Protein AF-A0A968J856-F1 (afdb_monomer_lite)

Structure (mmCIF, N/CA/C/O backbone):
data_AF-A0A968J856-F1
#
_entry.id   AF-A0A968J856-F1
#
loop_
_atom_site.group_PDB
_atom_site.id
_atom_site.type_symbol
_atom_site.label_atom_id
_atom_site.label_alt_id
_atom_site.label_comp_id
_atom_site.label_asym_id
_atom_site.label_entity_id
_atom_site.label_seq_id
_atom_site.pdbx_PDB_ins_code
_atom_site.Cartn_x
_atom_site.Cartn_y
_atom_site.Cartn_z
_atom_site.occupancy
_atom_site.B_iso_or_equiv
_atom_site.auth_seq_id
_atom_site.auth_comp_id
_atom_site.auth_asym_id
_atom_site.auth_atom_id
_atom_site.pdbx_PDB_model_num
ATOM 1 N N . MET A 1 1 ? -31.296 -37.485 96.957 1.00 60.31 1 MET A N 1
ATOM 2 C CA . MET A 1 1 ? -30.447 -36.486 96.266 1.00 60.31 1 MET A CA 1
ATOM 3 C C . MET A 1 1 ? -30.572 -35.154 97.005 1.00 60.31 1 MET A C 1
ATOM 5 O O . MET A 1 1 ? -31.687 -34.780 97.347 1.00 60.31 1 MET A O 1
ATOM 9 N N . SER A 1 2 ? -29.464 -34.488 97.349 1.00 71.69 2 SER A N 1
ATOM 10 C CA . SER A 1 2 ? -29.488 -33.237 98.132 1.00 71.69 2 SER A CA 1
ATOM 11 C C . SER A 1 2 ? -30.096 -32.089 97.318 1.00 71.69 2 SER A C 1
ATOM 13 O O . SER A 1 2 ? -29.694 -31.886 96.175 1.00 71.69 2 SER A O 1
ATOM 15 N N . LYS A 1 3 ? -31.008 -31.298 97.909 1.00 74.62 3 LYS A N 1
ATOM 16 C CA . LYS A 1 3 ? -31.634 -30.124 97.259 1.00 74.62 3 LYS A CA 1
ATOM 17 C C . LYS A 1 3 ? -30.615 -29.106 96.725 1.00 74.62 3 LYS A C 1
ATOM 19 O O . LYS A 1 3 ? -30.904 -28.386 95.777 1.00 74.62 3 LYS A O 1
ATOM 24 N N . LYS A 1 4 ? -29.419 -29.050 97.322 1.00 77.56 4 LYS A N 1
ATOM 25 C CA . LYS A 1 4 ? -28.328 -28.184 96.853 1.00 77.56 4 LYS A CA 1
ATOM 26 C C . LYS A 1 4 ? -27.740 -28.694 95.537 1.00 77.56 4 LYS A C 1
ATOM 28 O O . LYS A 1 4 ? -27.488 -27.903 94.640 1.00 77.56 4 LYS A O 1
ATOM 33 N N . LEU A 1 5 ? -27.581 -30.012 95.403 1.00 78.19 5 LEU A N 1
ATOM 34 C CA . LEU A 1 5 ? -27.025 -30.643 94.205 1.00 78.19 5 LEU A CA 1
ATOM 35 C C . LEU A 1 5 ? -27.951 -30.464 92.996 1.00 78.19 5 LEU A C 1
ATOM 37 O O . LEU A 1 5 ? -27.479 -30.128 91.917 1.00 78.19 5 LEU A O 1
ATOM 41 N N . THR A 1 6 ? -29.265 -30.623 93.181 1.00 79.44 6 THR A N 1
ATOM 42 C CA . THR A 1 6 ? -30.237 -30.368 92.109 1.00 79.44 6 THR A CA 1
ATOM 43 C C . THR A 1 6 ? -30.218 -28.909 91.664 1.00 79.44 6 THR A C 1
ATOM 45 O O . THR A 1 6 ? -30.214 -28.663 90.468 1.00 79.44 6 THR A O 1
ATOM 48 N N . TRP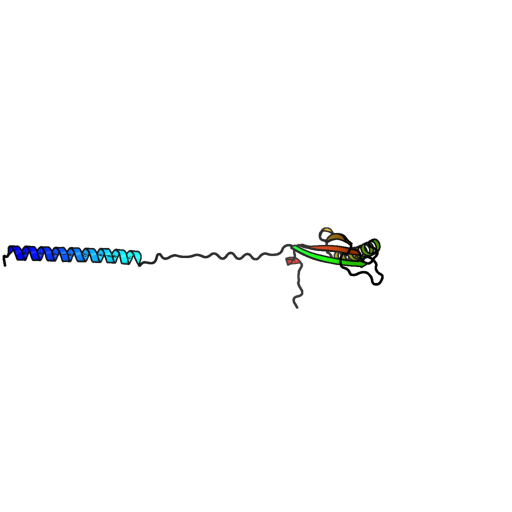 A 1 7 ? -30.110 -27.947 92.585 1.00 78.75 7 TRP A N 1
ATOM 49 C CA . TRP A 1 7 ? -30.042 -26.520 92.243 1.00 78.75 7 TRP A CA 1
ATOM 50 C C . TRP A 1 7 ? -28.794 -26.153 91.421 1.00 78.75 7 TRP A C 1
ATOM 52 O O . TRP A 1 7 ? -28.904 -25.435 90.427 1.00 78.75 7 TRP A O 1
ATOM 62 N N . PHE A 1 8 ? -27.623 -26.705 91.766 1.00 85.25 8 PHE A N 1
ATOM 63 C CA . PHE A 1 8 ? -26.399 -26.520 90.975 1.00 85.25 8 PHE A CA 1
ATOM 64 C C . PHE A 1 8 ? -26.512 -27.111 89.567 1.00 85.25 8 PHE A C 1
ATOM 66 O O . PHE A 1 8 ? -26.092 -26.471 88.605 1.00 85.25 8 PHE A O 1
ATOM 73 N N . ILE A 1 9 ? -27.115 -28.297 89.433 1.00 86.75 9 ILE A N 1
ATOM 74 C CA . ILE A 1 9 ? -27.333 -28.933 88.127 1.00 86.75 9 ILE A CA 1
ATOM 75 C C . ILE A 1 9 ? -28.263 -28.073 87.261 1.00 86.75 9 ILE A C 1
ATOM 77 O O . ILE A 1 9 ? -27.968 -27.861 86.087 1.00 86.75 9 ILE A O 1
ATOM 81 N N . THR A 1 10 ? -29.340 -27.516 87.827 1.00 86.00 10 THR A N 1
ATOM 82 C CA . THR A 1 10 ? -30.272 -26.661 87.075 1.00 86.00 10 THR A CA 1
ATOM 83 C C . THR A 1 10 ? -29.613 -25.368 86.594 1.00 86.00 10 THR A C 1
ATOM 85 O O . THR A 1 10 ? -29.825 -24.962 85.454 1.00 86.00 10 THR A O 1
ATOM 88 N N . ILE A 1 11 ? -28.780 -24.733 87.425 1.00 87.81 11 ILE A N 1
ATOM 89 C CA . ILE A 1 11 ? -28.047 -23.515 87.042 1.00 87.81 11 ILE A CA 1
ATOM 90 C C . ILE A 1 11 ? -27.022 -23.817 85.953 1.00 87.81 11 ILE A C 1
ATOM 92 O O . ILE A 1 11 ? -26.921 -23.076 84.977 1.00 87.81 11 ILE A O 1
ATOM 96 N N . PHE A 1 12 ? -26.290 -24.921 86.090 1.00 89.75 12 PHE A N 1
ATOM 97 C CA . PHE A 1 12 ? -25.305 -25.333 85.09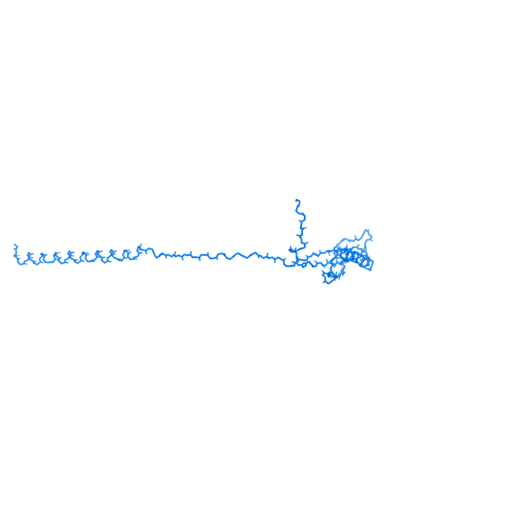8 1.00 89.75 12 PHE A CA 1
ATOM 98 C C . PHE A 1 12 ? -25.961 -25.669 83.748 1.00 89.75 12 PHE A C 1
ATOM 100 O O . PHE A 1 12 ? -25.464 -25.268 82.694 1.00 89.75 12 PHE A O 1
ATOM 107 N N . ALA A 1 13 ? -27.121 -26.331 83.769 1.00 88.75 13 ALA A N 1
ATOM 108 C CA . ALA A 1 13 ? -27.916 -26.604 82.573 1.00 88.75 13 ALA A CA 1
ATOM 109 C C . ALA A 1 13 ? -28.439 -25.309 81.922 1.00 88.75 13 ALA A C 1
ATOM 111 O O . ALA A 1 13 ? -28.316 -25.127 80.714 1.00 88.75 13 ALA A O 1
ATOM 112 N N . ALA A 1 14 ? -28.960 -24.366 82.711 1.00 89.12 14 ALA A N 1
ATOM 113 C CA . ALA A 1 14 ? -29.424 -23.079 82.191 1.00 89.12 14 ALA A CA 1
ATOM 114 C C . ALA A 1 14 ? -28.280 -22.260 81.564 1.00 89.12 14 ALA A C 1
ATOM 116 O O . ALA A 1 14 ? -28.446 -21.664 80.499 1.00 89.12 14 ALA A O 1
ATOM 117 N N . PHE A 1 15 ? -27.101 -22.271 82.190 1.00 91.25 15 PHE A N 1
ATOM 118 C CA . PHE A 1 15 ? -25.922 -21.569 81.690 1.00 91.25 15 PHE A CA 1
ATOM 119 C C . PHE A 1 15 ? -25.402 -22.165 80.374 1.00 91.25 15 PHE A C 1
ATOM 121 O O . PHE A 1 15 ? -25.112 -21.429 79.432 1.00 91.25 15 PHE A O 1
ATOM 128 N N . THR A 1 16 ? -25.337 -23.494 80.274 1.00 90.50 16 THR A N 1
ATOM 129 C CA . THR A 1 16 ? -24.888 -24.186 79.053 1.00 90.50 16 THR A CA 1
ATOM 130 C C . THR A 1 16 ? -25.850 -23.989 77.881 1.00 90.50 16 THR A C 1
ATOM 132 O O . THR A 1 16 ? -25.395 -23.733 76.768 1.00 90.50 16 THR A O 1
ATOM 135 N N . ILE A 1 17 ? -27.165 -24.010 78.122 1.00 91.50 17 ILE A N 1
ATOM 136 C CA . ILE A 1 17 ? -28.180 -23.715 77.094 1.00 91.50 17 ILE A CA 1
ATOM 137 C C . ILE A 1 17 ? -28.064 -22.264 76.602 1.00 91.50 17 ILE A C 1
ATOM 139 O O . ILE A 1 17 ? -28.096 -22.016 75.396 1.00 91.50 17 ILE A O 1
ATOM 143 N N . SER A 1 18 ? -27.883 -21.309 77.518 1.00 92.50 18 SER A N 1
ATOM 144 C CA . SER A 1 18 ? -27.704 -19.892 77.173 1.00 92.50 18 SER A CA 1
ATOM 145 C C . SER A 1 18 ? -26.450 -19.662 76.322 1.00 92.50 18 SER A C 1
ATOM 147 O O . SER A 1 18 ? -26.507 -19.021 75.272 1.00 92.50 18 SER A O 1
ATOM 149 N N . LEU A 1 19 ? -25.321 -20.259 76.717 1.00 92.56 19 LEU A N 1
ATOM 150 C CA . LEU A 1 19 ? -24.065 -20.157 75.976 1.00 92.56 19 LEU A CA 1
ATOM 151 C C . LEU A 1 19 ? -24.176 -20.763 74.568 1.00 92.56 19 LEU A C 1
ATOM 153 O O . LEU A 1 19 ? -23.660 -20.200 73.602 1.00 92.56 19 LEU A O 1
ATOM 157 N N . PHE A 1 20 ? -24.886 -21.884 74.438 1.00 93.44 20 PHE A N 1
ATOM 158 C CA . PHE A 1 20 ? -25.113 -22.543 73.155 1.00 93.44 20 PHE A CA 1
ATOM 159 C C . PHE A 1 20 ? -25.949 -21.682 72.193 1.00 93.44 20 PHE A C 1
ATOM 161 O O . PHE A 1 20 ? -25.606 -21.564 71.017 1.00 93.44 20 PHE A O 1
ATOM 168 N N . LEU A 1 21 ? -26.991 -21.008 72.692 1.00 92.25 21 LEU A N 1
ATOM 169 C CA . LEU A 1 21 ? -27.798 -20.072 71.898 1.00 92.25 21 LEU A CA 1
ATOM 170 C C . LEU A 1 21 ? -26.977 -18.884 71.377 1.00 92.25 21 LEU A C 1
ATOM 172 O O . LEU A 1 21 ? -27.126 -18.492 70.218 1.00 92.25 21 LEU A O 1
ATOM 176 N N . ILE A 1 22 ? -26.077 -18.342 72.202 1.00 92.38 22 ILE A N 1
ATOM 177 C CA . ILE A 1 22 ? -25.186 -17.241 71.804 1.00 92.38 22 ILE A CA 1
ATOM 178 C C . ILE A 1 22 ? -24.235 -17.688 70.688 1.00 92.38 22 ILE A C 1
ATOM 180 O O . ILE A 1 22 ? -24.044 -16.965 69.709 1.00 92.38 22 ILE A O 1
ATOM 184 N N . LEU A 1 23 ? -23.669 -18.893 70.796 1.00 91.06 23 LEU A N 1
ATOM 185 C CA . LEU A 1 23 ? -22.782 -19.449 69.772 1.00 91.06 23 LEU A CA 1
ATOM 186 C C . LEU A 1 23 ? -23.499 -19.655 68.431 1.00 91.06 23 LEU A C 1
ATOM 188 O O . LEU A 1 23 ? -22.942 -19.303 67.391 1.00 91.06 23 LEU A O 1
ATOM 192 N N . ILE A 1 24 ? -24.741 -20.151 68.443 1.00 90.69 24 ILE A N 1
ATOM 193 C CA . ILE A 1 24 ? -25.555 -20.299 67.225 1.00 90.69 24 ILE A CA 1
ATOM 194 C C . ILE A 1 24 ? -25.801 -18.941 66.560 1.00 90.69 24 ILE A C 1
ATOM 196 O O . ILE A 1 24 ? -25.657 -18.822 65.343 1.00 90.69 24 ILE A O 1
ATOM 200 N N . LEU A 1 25 ? -26.133 -17.909 67.340 1.00 88.44 25 LEU A N 1
ATOM 201 C CA . LEU A 1 25 ? -26.368 -16.561 66.816 1.00 88.44 25 LEU A CA 1
ATOM 202 C C . LEU A 1 25 ? -25.110 -15.961 66.178 1.00 88.44 25 LEU A C 1
ATOM 204 O O . LEU A 1 25 ? -25.186 -15.399 65.086 1.00 88.44 25 LEU A O 1
ATOM 208 N N . LEU A 1 26 ? -23.947 -16.117 66.816 1.00 87.19 26 LEU A N 1
ATOM 209 C CA . LEU A 1 26 ? -22.669 -15.644 66.272 1.00 87.19 26 LEU A CA 1
ATOM 210 C C . LEU A 1 26 ? -22.287 -16.375 64.978 1.00 87.19 26 LEU A C 1
ATOM 212 O O . LEU A 1 26 ? -21.776 -15.755 64.042 1.00 87.19 26 LEU A O 1
ATOM 216 N N . PHE A 1 27 ? -22.556 -17.681 64.907 1.00 86.00 27 PHE A N 1
ATOM 217 C CA . PHE A 1 27 ? -22.297 -18.473 63.709 1.00 86.00 27 PHE A CA 1
ATOM 218 C C . PHE A 1 27 ? -23.241 -18.076 62.566 1.00 86.00 27 PHE A C 1
ATOM 220 O O . PHE A 1 27 ? -22.785 -17.813 61.455 1.00 86.00 27 PHE A O 1
ATOM 227 N N . GLY A 1 28 ? -24.538 -17.932 62.853 1.00 80.44 28 GLY A N 1
ATOM 228 C CA . GLY A 1 28 ? -25.537 -17.464 61.891 1.00 80.44 28 GLY A CA 1
ATOM 229 C C . GLY A 1 28 ? -25.241 -16.060 61.361 1.00 80.44 28 GLY A C 1
ATOM 230 O O . GLY A 1 28 ? -25.376 -15.818 60.165 1.00 80.44 28 GLY A O 1
ATOM 231 N N . TYR A 1 29 ? -24.752 -15.155 62.214 1.00 79.38 29 TYR A N 1
ATOM 232 C CA . TYR A 1 29 ? -24.345 -13.809 61.808 1.00 79.38 29 TYR A CA 1
ATOM 233 C C . TYR A 1 29 ? -23.140 -13.814 60.856 1.00 79.38 29 TYR A C 1
ATOM 235 O O . TYR A 1 29 ? -23.148 -13.105 59.850 1.00 79.38 29 TYR A O 1
ATOM 243 N N . ASN A 1 30 ? -22.119 -14.637 61.125 1.00 77.94 30 ASN A N 1
ATOM 244 C CA . ASN A 1 30 ? -20.966 -14.774 60.228 1.00 77.94 30 ASN A CA 1
ATOM 245 C C . ASN A 1 30 ? -21.351 -15.388 58.878 1.00 77.94 30 ASN A C 1
ATOM 247 O O . ASN A 1 30 ? -20.887 -14.920 57.839 1.00 77.94 30 ASN A O 1
ATOM 251 N N . VAL A 1 31 ? -22.226 -16.397 58.888 1.00 77.19 31 VAL A N 1
ATOM 252 C CA . VAL A 1 31 ? -22.754 -16.995 57.657 1.00 77.19 31 VAL A CA 1
ATOM 253 C C . VAL A 1 31 ? -23.548 -15.954 56.868 1.00 77.19 31 VAL A C 1
ATOM 255 O O . VAL A 1 31 ? -23.245 -15.759 55.700 1.00 77.19 31 VAL A O 1
ATOM 258 N N . TYR A 1 32 ? -24.463 -15.214 57.505 1.00 72.94 32 TYR A N 1
ATOM 259 C CA . TYR A 1 32 ? -25.263 -14.166 56.858 1.00 72.94 32 TYR A CA 1
ATOM 260 C C . TYR A 1 32 ? -24.411 -13.028 56.271 1.00 72.94 32 TYR A C 1
ATOM 262 O O . TYR A 1 32 ? -24.681 -12.524 55.178 1.00 72.94 32 TYR A O 1
ATOM 270 N N . ARG A 1 33 ? -23.354 -12.615 56.981 1.00 70.38 33 ARG A N 1
ATOM 271 C CA . ARG A 1 33 ? -22.434 -11.574 56.511 1.00 70.38 33 ARG A CA 1
ATOM 272 C C . ARG A 1 33 ? -21.635 -12.025 55.286 1.00 70.38 33 ARG A C 1
ATOM 274 O O . ARG A 1 33 ? -21.434 -11.222 54.382 1.00 70.38 33 ARG A O 1
ATOM 281 N N . ASN A 1 34 ? -21.206 -13.285 55.250 1.00 66.50 34 ASN A N 1
ATOM 282 C CA . ASN A 1 34 ? -20.421 -13.831 54.141 1.00 66.50 34 ASN A CA 1
ATOM 283 C C . ASN A 1 34 ? -21.282 -14.368 52.987 1.00 66.50 34 ASN A C 1
ATOM 285 O O . ASN A 1 34 ? -20.765 -14.558 51.891 1.00 66.50 34 ASN A O 1
ATOM 289 N N . SER A 1 35 ? -22.577 -14.609 53.209 1.00 64.06 35 SER A N 1
ATOM 290 C CA . SER A 1 35 ? -23.511 -15.092 52.187 1.00 64.06 35 SER A CA 1
ATOM 291 C C . SER A 1 35 ? -24.191 -13.979 51.396 1.00 64.06 35 SER A C 1
ATOM 293 O O . SER A 1 35 ? -24.936 -14.282 50.470 1.00 64.06 35 SER A O 1
ATOM 295 N N . ASN A 1 36 ? -23.979 -12.708 51.749 1.00 58.19 36 ASN A N 1
ATOM 296 C CA . ASN A 1 36 ? -24.403 -11.598 50.906 1.00 58.19 36 ASN A CA 1
ATOM 297 C C . ASN A 1 36 ? -23.325 -11.372 49.839 1.00 58.19 36 ASN A C 1
ATOM 299 O O . ASN A 1 36 ? -22.255 -10.854 50.174 1.00 58.19 36 ASN A O 1
ATOM 303 N N . PRO A 1 37 ? -23.552 -11.774 48.575 1.00 57.59 37 PRO A N 1
ATOM 304 C CA . PRO A 1 37 ? -22.589 -11.512 47.521 1.00 57.59 37 PRO A CA 1
ATOM 305 C C . PRO A 1 37 ? -22.405 -9.998 47.409 1.00 57.59 37 PRO A C 1
ATOM 307 O O . PRO A 1 37 ? -23.376 -9.251 47.275 1.00 57.59 37 PRO A O 1
ATOM 310 N N . LEU A 1 38 ? -21.155 -9.538 47.497 1.00 61.94 38 LEU A N 1
ATOM 311 C CA . LEU A 1 38 ? -20.802 -8.167 47.143 1.00 61.94 38 LEU A CA 1
ATOM 312 C C . LEU A 1 38 ? -21.310 -7.939 45.719 1.00 61.94 38 LEU A C 1
ATOM 314 O O . LEU A 1 38 ? -20.863 -8.609 44.791 1.00 61.94 38 LEU A O 1
ATOM 318 N N . SER A 1 39 ? -22.294 -7.051 45.569 1.00 58.97 39 SER A N 1
ATOM 319 C CA . SER A 1 39 ? -22.887 -6.734 44.274 1.00 58.97 39 SER A CA 1
ATOM 320 C C . SER A 1 39 ? -21.825 -6.035 43.428 1.00 58.97 39 SER A C 1
ATOM 322 O O . SER A 1 39 ? -21.586 -4.835 43.564 1.00 58.97 39 SER A O 1
ATOM 324 N N . GLN A 1 40 ? -21.097 -6.818 42.639 1.00 61.75 40 GLN A N 1
ATOM 325 C CA . GLN A 1 40 ? -20.027 -6.329 41.789 1.00 61.75 40 GLN A CA 1
ATOM 326 C C . GLN A 1 40 ? -20.649 -5.883 40.469 1.00 61.75 40 GLN A C 1
ATOM 328 O O . GLN A 1 40 ? -21.126 -6.695 39.681 1.00 61.75 40 GLN A O 1
ATOM 333 N N . VAL A 1 41 ? -20.676 -4.572 40.250 1.00 64.56 41 VAL A N 1
ATOM 334 C CA . VAL A 1 41 ? -21.101 -3.989 38.978 1.00 64.56 41 VAL A CA 1
ATOM 335 C C . VAL A 1 41 ? -19.869 -3.887 38.086 1.00 64.56 41 VAL A C 1
ATOM 337 O O . VAL A 1 41 ? -19.004 -3.042 38.310 1.00 64.56 41 VAL A O 1
ATOM 340 N N . THR A 1 42 ? -19.779 -4.762 37.088 1.00 65.44 42 THR A N 1
ATOM 341 C CA . THR A 1 42 ? -18.742 -4.693 36.052 1.00 65.44 42 THR A CA 1
ATOM 342 C C . THR A 1 42 ? -19.254 -3.821 34.911 1.00 65.44 42 THR A C 1
ATOM 344 O O . THR A 1 42 ? -20.261 -4.145 34.285 1.00 65.44 42 THR A O 1
ATOM 347 N N . VAL A 1 43 ? -18.575 -2.703 34.651 1.00 62.56 43 VAL A N 1
ATOM 348 C CA . VAL A 1 43 ? -18.862 -1.820 33.513 1.00 62.56 43 VAL A CA 1
ATOM 349 C C . VAL A 1 43 ? -17.771 -2.026 32.472 1.00 62.56 43 VAL A C 1
ATOM 351 O O . VAL A 1 43 ? -16.628 -1.624 32.681 1.00 62.56 43 VAL A O 1
ATOM 354 N N . GLU A 1 44 ? -18.121 -2.652 31.353 1.00 61.72 44 GLU A N 1
ATOM 355 C CA . GLU A 1 44 ? -17.226 -2.814 30.208 1.00 61.72 44 GLU A CA 1
ATOM 356 C C . GLU A 1 44 ? -17.511 -1.723 29.175 1.00 61.72 44 GLU A C 1
ATOM 358 O O . GLU A 1 44 ? -18.592 -1.647 28.590 1.00 61.72 44 GLU A O 1
ATOM 363 N N . GLY A 1 45 ? -16.531 -0.846 28.968 1.00 47.47 45 GLY A N 1
ATOM 364 C CA . GLY A 1 45 ? -16.555 0.137 27.894 1.00 47.47 45 GLY A CA 1
ATOM 365 C C . GLY A 1 45 ? -15.905 -0.444 26.645 1.00 47.47 45 GLY A C 1
ATOM 366 O O . GLY A 1 45 ? -14.688 -0.604 26.604 1.00 47.47 45 GLY A O 1
ATOM 367 N N . VAL A 1 46 ? -16.696 -0.728 25.613 1.00 66.88 46 VAL A N 1
ATOM 368 C CA . VAL A 1 46 ? -16.162 -1.091 24.295 1.00 66.88 46 VAL A CA 1
ATOM 369 C C . VAL A 1 46 ? -15.962 0.188 23.488 1.00 66.88 46 VAL A C 1
ATOM 371 O O . VAL A 1 46 ? -16.922 0.808 23.031 1.00 6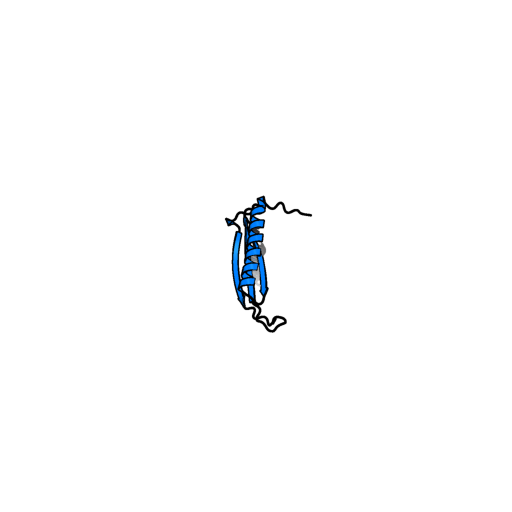6.88 46 VAL A O 1
ATOM 374 N N . ALA A 1 47 ? -14.707 0.599 23.313 1.00 43.69 47 ALA A N 1
ATOM 375 C CA . ALA A 1 47 ? -14.362 1.687 22.408 1.00 43.69 47 ALA A CA 1
ATOM 376 C C . ALA A 1 47 ? -14.282 1.147 20.972 1.00 43.69 47 ALA A C 1
ATOM 378 O O . ALA A 1 47 ? -13.432 0.320 20.655 1.00 43.69 47 ALA A O 1
ATOM 379 N N . SER A 1 48 ? -15.166 1.625 20.098 1.00 54.78 48 SER A N 1
ATOM 380 C CA . SER A 1 48 ? -15.121 1.345 18.662 1.00 54.78 48 SER A CA 1
ATOM 381 C C . SER A 1 48 ? -14.797 2.632 17.913 1.00 54.78 48 SER A C 1
ATOM 383 O O . SER A 1 48 ? -15.596 3.568 17.919 1.00 54.78 48 SER A O 1
ATOM 385 N N . GLN A 1 49 ? -13.653 2.669 17.229 1.00 54.47 49 GLN A N 1
ATOM 386 C CA . GLN A 1 49 ? -13.276 3.774 16.352 1.00 54.47 49 GLN A CA 1
ATOM 387 C C . GLN A 1 49 ? -13.454 3.356 14.893 1.00 54.47 49 GLN A C 1
ATOM 389 O O . GLN A 1 49 ? -12.858 2.386 14.432 1.00 54.47 49 GLN A O 1
ATOM 394 N N . LYS A 1 50 ? -14.268 4.108 14.147 1.00 58.78 50 LYS A N 1
ATOM 395 C CA . LYS A 1 50 ? -14.273 4.024 12.684 1.00 58.78 50 LYS A CA 1
ATOM 396 C C . LYS A 1 50 ? -13.092 4.840 12.169 1.00 58.78 50 LYS A C 1
ATOM 398 O O . LYS A 1 50 ? -13.087 6.058 12.326 1.00 58.78 50 LYS A O 1
ATOM 403 N N . ILE A 1 51 ? -12.108 4.168 11.581 1.00 63.00 51 ILE A N 1
ATOM 404 C CA . ILE A 1 51 ? -10.974 4.821 10.925 1.00 63.00 51 ILE A CA 1
ATOM 405 C C . ILE A 1 51 ? -11.411 5.170 9.502 1.00 63.00 51 ILE A C 1
ATOM 407 O O . ILE A 1 51 ? -11.875 4.306 8.757 1.00 63.00 51 ILE A O 1
ATOM 411 N N . LYS A 1 52 ? -11.317 6.452 9.150 1.00 61.72 52 LYS A N 1
ATOM 412 C CA . LYS A 1 52 ? -11.436 6.913 7.767 1.00 61.72 52 LYS A CA 1
ATOM 413 C C . LYS A 1 52 ? -10.030 6.919 7.176 1.00 61.72 52 LYS A C 1
ATOM 415 O O . LYS A 1 52 ? -9.108 7.393 7.828 1.00 61.72 52 LYS A O 1
ATOM 420 N N . TYR A 1 53 ? -9.864 6.337 5.992 1.00 68.25 53 TYR A N 1
ATOM 421 C CA . TYR A 1 53 ? -8.602 6.418 5.264 1.00 68.25 53 TYR A CA 1
ATOM 422 C C . TYR A 1 53 ? -8.559 7.759 4.536 1.00 68.25 53 TYR A C 1
ATOM 424 O O . TYR A 1 53 ? -9.385 8.004 3.654 1.00 68.25 53 TYR A O 1
ATOM 432 N N . ASP A 1 54 ? -7.625 8.614 4.939 1.00 72.69 54 ASP A N 1
ATOM 433 C CA . ASP A 1 54 ? -7.441 9.950 4.364 1.00 72.69 54 ASP A CA 1
ATOM 434 C C . ASP A 1 54 ? -6.616 9.902 3.063 1.00 72.69 54 ASP A C 1
ATOM 436 O O . ASP A 1 54 ? -6.745 10.776 2.205 1.00 72.69 54 ASP A O 1
ATOM 440 N N . GLU A 1 55 ? -5.828 8.834 2.882 1.00 77.50 55 GLU A N 1
ATOM 441 C CA . GLU A 1 55 ? -4.940 8.624 1.737 1.00 77.50 55 GLU A CA 1
ATOM 442 C C . GLU A 1 55 ? -4.932 7.159 1.265 1.00 77.50 55 GLU A C 1
ATOM 444 O O . GLU A 1 55 ? -5.113 6.228 2.055 1.00 77.50 55 GLU A O 1
ATOM 449 N N . ALA A 1 56 ? -4.687 6.946 -0.029 1.00 80.81 56 ALA A N 1
ATOM 450 C CA . ALA A 1 56 ? -4.393 5.639 -0.618 1.00 80.81 56 ALA A CA 1
ATOM 451 C C . ALA A 1 56 ? -3.379 5.799 -1.741 1.00 80.81 56 ALA A C 1
ATOM 453 O O . ALA A 1 56 ? -3.471 6.730 -2.535 1.00 80.81 56 ALA A O 1
ATOM 454 N N . SER A 1 57 ? -2.458 4.848 -1.846 1.00 80.44 57 SER A N 1
ATOM 455 C CA . SER A 1 57 ? -1.490 4.793 -2.938 1.00 80.44 57 SER A CA 1
ATOM 456 C C . SER A 1 57 ? -1.769 3.591 -3.835 1.00 80.44 57 SER A C 1
ATOM 458 O O . SER A 1 57 ? -1.976 2.479 -3.346 1.00 80.44 57 SER A O 1
ATOM 460 N N . ILE A 1 58 ? -1.735 3.799 -5.151 1.00 81.25 58 ILE A N 1
ATOM 461 C CA . ILE A 1 58 ? -1.715 2.727 -6.152 1.00 81.25 58 ILE A CA 1
ATOM 462 C C . ILE A 1 58 ? -0.332 2.711 -6.794 1.00 81.25 58 ILE A C 1
ATOM 464 O O . ILE A 1 58 ? 0.120 3.733 -7.305 1.00 81.25 58 ILE A O 1
ATOM 468 N N . ILE A 1 59 ? 0.327 1.552 -6.788 1.00 83.94 59 ILE A N 1
ATOM 469 C CA . ILE A 1 59 ? 1.650 1.377 -7.391 1.00 83.94 59 ILE A CA 1
ATOM 470 C C . ILE A 1 59 ? 1.517 0.514 -8.644 1.00 83.94 59 ILE A C 1
ATOM 472 O O . ILE A 1 59 ? 1.116 -0.647 -8.577 1.00 83.94 59 ILE A O 1
ATOM 476 N N . TYR A 1 60 ? 1.872 1.086 -9.790 1.00 80.88 60 TYR A N 1
ATOM 477 C CA . TYR A 1 60 ? 1.964 0.394 -11.070 1.00 80.88 60 TYR A CA 1
ATOM 478 C C . TYR A 1 60 ? 3.410 -0.009 -11.326 1.00 80.88 60 TYR A C 1
ATOM 480 O O . TYR A 1 60 ? 4.313 0.817 -11.201 1.00 80.88 60 TYR A O 1
ATOM 488 N N . TYR A 1 61 ? 3.624 -1.254 -11.742 1.00 82.31 61 TYR A N 1
ATOM 489 C CA . TYR A 1 61 ? 4.939 -1.765 -12.117 1.00 82.31 61 TYR A CA 1
ATOM 490 C C . TYR A 1 61 ? 5.002 -1.999 -13.625 1.00 82.31 61 TYR A C 1
ATOM 492 O O . TYR A 1 61 ? 4.090 -2.570 -14.221 1.00 82.31 61 TYR A O 1
ATOM 500 N N . VAL A 1 62 ? 6.094 -1.554 -14.238 1.00 77.88 62 VAL A N 1
ATOM 501 C CA . VAL A 1 62 ? 6.411 -1.762 -15.649 1.00 77.88 62 VAL A CA 1
ATOM 502 C C . VAL A 1 62 ? 7.713 -2.537 -15.707 1.00 77.88 62 VAL A C 1
ATOM 504 O O . VAL A 1 62 ? 8.739 -2.041 -15.253 1.00 77.88 62 VAL A O 1
ATOM 507 N N . GLN A 1 63 ? 7.679 -3.732 -16.287 1.00 80.50 63 GLN A N 1
ATOM 508 C CA . GLN A 1 63 ? 8.855 -4.576 -16.462 1.00 80.50 63 GLN A CA 1
ATOM 509 C C . GLN A 1 63 ? 9.059 -4.895 -17.938 1.00 80.50 63 GLN A C 1
ATOM 511 O O . GLN A 1 63 ? 8.102 -5.152 -18.675 1.00 80.50 63 GLN A O 1
ATOM 516 N N . LYS A 1 64 ? 10.321 -4.872 -18.357 1.00 77.44 64 LYS A N 1
ATOM 517 C CA . LYS A 1 64 ? 10.759 -5.296 -19.680 1.00 77.44 64 LYS A CA 1
ATOM 518 C C . LYS A 1 64 ? 12.026 -6.122 -19.575 1.00 77.44 64 LYS A C 1
ATOM 520 O O . LYS A 1 64 ? 12.886 -5.842 -18.744 1.00 77.44 64 LYS A O 1
ATOM 525 N N . GLU A 1 65 ? 12.111 -7.128 -20.429 1.00 79.19 65 GLU A N 1
ATOM 526 C CA . GLU A 1 65 ? 13.195 -8.097 -20.447 1.00 79.19 65 GLU A CA 1
ATOM 527 C C . GLU A 1 65 ? 13.785 -8.165 -21.846 1.00 79.19 65 GLU A C 1
ATOM 529 O O . GLU A 1 65 ? 13.061 -8.119 -22.844 1.00 79.19 65 GLU A O 1
ATOM 534 N N . GLY A 1 66 ? 15.106 -8.258 -21.920 1.00 76.31 66 GLY A N 1
ATOM 535 C CA . GLY A 1 66 ? 15.805 -8.416 -23.183 1.00 76.31 66 GLY A CA 1
ATOM 536 C C . GLY A 1 66 ? 17.314 -8.341 -23.025 1.00 76.31 66 GLY A C 1
ATOM 537 O O . GLY A 1 66 ? 17.839 -8.104 -21.943 1.00 76.31 66 GLY A O 1
ATOM 538 N N . VAL A 1 67 ? 18.020 -8.530 -24.132 1.00 78.19 67 VAL A N 1
ATOM 539 C CA . VAL A 1 67 ? 19.486 -8.675 -24.139 1.00 78.19 67 VAL A CA 1
ATOM 540 C C . VAL A 1 67 ? 20.229 -7.334 -24.106 1.00 78.19 67 VAL A C 1
ATOM 542 O O . VAL A 1 67 ? 21.409 -7.273 -23.781 1.00 78.19 67 VAL A O 1
ATOM 545 N N . ASN A 1 68 ? 19.535 -6.231 -24.412 1.00 81.25 68 ASN A N 1
ATOM 546 C CA . ASN A 1 68 ? 20.097 -4.883 -24.419 1.00 81.25 68 ASN A CA 1
ATOM 547 C C . ASN A 1 68 ? 19.465 -4.010 -23.328 1.00 81.25 68 ASN A C 1
ATOM 549 O O . ASN A 1 68 ? 18.367 -3.476 -23.497 1.00 81.25 68 ASN A O 1
ATOM 553 N N . THR A 1 69 ? 20.198 -3.798 -22.236 1.00 77.88 69 THR A N 1
ATOM 554 C CA . THR A 1 69 ? 19.765 -2.986 -21.086 1.00 77.88 69 THR A CA 1
ATOM 555 C C . THR A 1 69 ? 19.357 -1.564 -21.467 1.00 77.88 69 THR A C 1
ATOM 557 O O . THR A 1 69 ? 18.415 -1.018 -20.895 1.00 77.88 69 THR A O 1
ATOM 560 N N . LYS A 1 70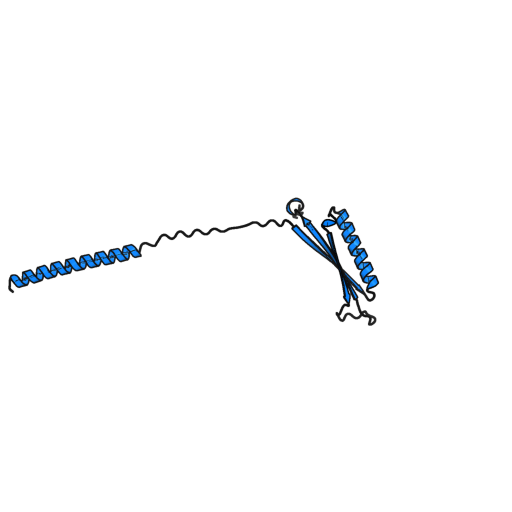 ? 20.045 -0.943 -22.435 1.00 81.94 70 LYS A N 1
ATOM 561 C CA . LYS A 1 70 ? 19.727 0.422 -22.873 1.00 81.94 70 LYS A CA 1
ATOM 562 C C . LYS A 1 70 ? 18.365 0.462 -23.560 1.00 81.94 70 LYS A C 1
ATOM 564 O O . LYS A 1 70 ? 17.540 1.298 -23.213 1.00 81.94 70 LYS A O 1
ATOM 569 N N . GLU A 1 71 ? 18.112 -0.480 -24.463 1.00 83.00 71 GLU A N 1
ATOM 570 C CA . GLU A 1 71 ? 16.826 -0.587 -25.152 1.00 83.00 71 GLU A CA 1
ATOM 571 C C . GLU A 1 71 ? 15.680 -0.876 -24.172 1.00 83.00 71 GLU A C 1
ATOM 573 O O . GLU A 1 71 ? 14.636 -0.226 -24.237 1.00 83.00 71 GLU A O 1
ATOM 578 N N . GLN A 1 72 ? 15.884 -1.788 -23.216 1.00 77.81 72 GLN A N 1
ATOM 579 C CA . GLN A 1 72 ? 14.864 -2.090 -22.207 1.00 77.81 72 GLN A CA 1
ATOM 580 C C . GLN A 1 72 ? 14.570 -0.877 -21.316 1.00 77.81 72 GLN A C 1
ATOM 582 O O . GLN A 1 72 ? 13.407 -0.568 -21.051 1.00 77.81 72 GLN A O 1
ATOM 587 N N . ASN A 1 73 ? 15.599 -0.126 -20.918 1.00 78.38 73 ASN A N 1
ATOM 588 C CA . ASN A 1 73 ? 15.427 1.123 -20.178 1.00 78.38 73 ASN A CA 1
ATOM 589 C C . ASN A 1 73 ? 14.668 2.178 -20.989 1.00 78.38 73 ASN A C 1
ATOM 591 O O . ASN A 1 73 ? 13.774 2.829 -20.448 1.00 78.38 73 ASN A O 1
ATOM 595 N N . ASP A 1 74 ? 14.976 2.333 -22.276 1.00 84.94 74 ASP A N 1
ATOM 596 C CA . ASP A 1 74 ? 14.286 3.278 -23.155 1.00 84.94 74 ASP A CA 1
ATOM 597 C C . ASP A 1 74 ? 12.802 2.907 -23.316 1.00 84.94 74 ASP A C 1
ATOM 599 O O . ASP A 1 74 ? 11.930 3.774 -23.211 1.00 84.94 74 ASP A O 1
ATOM 603 N N . GLN A 1 75 ? 12.482 1.618 -23.461 1.00 80.69 75 GLN A N 1
ATOM 604 C CA . GLN A 1 75 ? 11.095 1.148 -23.519 1.00 80.69 75 GLN A CA 1
ATOM 605 C C . GLN A 1 75 ? 10.341 1.369 -22.201 1.00 80.69 75 GLN A C 1
ATOM 607 O O . GLN A 1 75 ? 9.214 1.873 -22.218 1.00 80.69 75 GLN A O 1
ATOM 612 N N . VAL A 1 76 ? 10.956 1.046 -21.058 1.00 80.06 76 VAL A N 1
ATOM 613 C CA . VAL A 1 76 ? 10.376 1.319 -19.732 1.00 80.06 76 VAL A CA 1
ATOM 614 C C . VAL A 1 76 ? 10.139 2.817 -19.557 1.00 80.06 76 VAL A C 1
ATOM 616 O O . VAL A 1 76 ? 9.063 3.213 -19.116 1.00 80.06 76 VAL A O 1
ATOM 619 N N . ASN A 1 77 ? 11.081 3.666 -19.973 1.00 81.44 77 ASN A N 1
ATOM 620 C CA . ASN A 1 77 ? 10.942 5.121 -19.909 1.00 81.44 77 ASN A CA 1
ATOM 621 C C . ASN A 1 77 ? 9.762 5.633 -20.740 1.00 81.44 77 ASN A C 1
ATOM 623 O O . ASN A 1 77 ? 9.003 6.480 -20.267 1.00 81.44 77 ASN A O 1
ATOM 627 N N . ILE A 1 78 ? 9.586 5.113 -21.956 1.00 86.38 78 ILE A N 1
ATOM 628 C CA . ILE A 1 78 ? 8.464 5.479 -22.825 1.00 86.38 78 ILE A CA 1
ATOM 629 C C . ILE A 1 78 ? 7.133 5.089 -22.178 1.00 86.38 78 ILE A C 1
ATOM 631 O O . ILE A 1 78 ? 6.193 5.882 -22.196 1.00 86.38 78 ILE A O 1
ATOM 635 N N . ILE A 1 79 ? 7.036 3.884 -21.610 1.00 83.44 79 ILE A N 1
ATOM 636 C CA . ILE A 1 79 ? 5.801 3.407 -20.977 1.00 83.44 79 ILE A CA 1
ATOM 637 C C . ILE A 1 79 ? 5.509 4.207 -19.708 1.00 83.44 79 ILE A C 1
ATOM 639 O O . ILE A 1 79 ? 4.387 4.682 -19.550 1.00 83.44 79 ILE A O 1
ATOM 643 N N . VAL A 1 80 ? 6.512 4.417 -18.849 1.00 82.69 80 VAL A N 1
ATOM 644 C CA . VAL A 1 80 ? 6.362 5.217 -17.627 1.00 82.69 80 VAL A CA 1
ATOM 645 C C . VAL A 1 80 ? 5.864 6.615 -17.965 1.00 82.69 80 VAL A C 1
ATOM 647 O O . VAL A 1 80 ? 4.865 7.053 -17.406 1.00 82.69 80 VAL A O 1
ATOM 650 N N . LYS A 1 81 ? 6.480 7.270 -18.955 1.00 86.94 81 LYS A N 1
ATOM 651 C CA . LYS A 1 81 ? 6.049 8.591 -19.414 1.00 86.94 81 LYS A CA 1
ATOM 652 C C . LYS A 1 81 ? 4.607 8.581 -19.931 1.00 86.94 81 LYS A C 1
ATOM 654 O O . LYS A 1 81 ? 3.822 9.420 -19.518 1.00 86.94 81 LYS A O 1
ATOM 659 N N . LYS A 1 82 ? 4.229 7.612 -20.773 1.00 86.81 82 LYS A N 1
ATOM 660 C CA . LYS A 1 82 ? 2.853 7.498 -21.294 1.00 86.81 82 LYS A CA 1
ATOM 661 C C . LYS A 1 82 ? 1.816 7.333 -20.186 1.00 86.81 82 LYS A C 1
ATOM 663 O O . LYS A 1 82 ? 0.734 7.906 -20.279 1.00 86.81 82 LYS A O 1
ATOM 668 N N . VAL A 1 83 ? 2.126 6.535 -19.166 1.00 84.56 83 VAL A N 1
ATOM 669 C CA . VAL A 1 83 ? 1.221 6.320 -18.033 1.00 84.56 83 VAL A CA 1
ATOM 670 C C . VAL A 1 83 ? 1.135 7.582 -17.175 1.00 84.56 83 VAL A C 1
ATOM 672 O O . VAL A 1 83 ? 0.026 7.995 -16.854 1.00 84.56 83 VAL A O 1
ATOM 675 N N . THR A 1 84 ? 2.256 8.243 -16.874 1.00 84.44 84 THR A N 1
ATOM 676 C CA . THR A 1 84 ? 2.256 9.539 -16.177 1.00 84.44 84 THR A CA 1
ATOM 677 C C . THR A 1 84 ? 1.442 10.584 -16.941 1.00 84.44 84 THR A C 1
ATOM 679 O O . THR A 1 84 ? 0.538 11.180 -16.363 1.00 84.44 84 THR A O 1
ATOM 682 N N . ASP A 1 85 ? 1.682 10.748 -18.244 1.00 88.81 85 ASP A N 1
ATOM 683 C CA . ASP A 1 85 ? 0.950 11.695 -19.093 1.00 88.81 85 ASP A CA 1
ATOM 684 C C . ASP A 1 85 ? -0.560 11.398 -19.069 1.00 88.81 85 ASP A C 1
ATOM 686 O O . ASP A 1 85 ? -1.377 12.303 -18.907 1.00 88.81 85 ASP A O 1
ATOM 690 N N . TYR A 1 86 ? -0.948 10.119 -19.155 1.00 86.06 86 TYR A N 1
ATOM 691 C CA . TYR A 1 86 ? -2.347 9.705 -19.045 1.00 86.06 86 TYR A CA 1
ATOM 692 C C . TYR A 1 86 ? -2.960 10.059 -17.683 1.00 86.06 86 TYR A C 1
ATOM 694 O O . TYR A 1 86 ? -4.072 10.582 -17.641 1.00 86.06 86 TYR A O 1
ATOM 702 N N . LEU A 1 87 ? -2.256 9.818 -16.576 1.00 83.62 87 LEU A N 1
ATOM 703 C CA . LEU A 1 87 ? -2.732 10.149 -15.228 1.00 83.62 87 LEU A CA 1
ATOM 704 C C . LEU A 1 87 ? -2.945 11.662 -15.063 1.00 83.62 87 LEU A C 1
ATOM 706 O O . LEU A 1 87 ? -3.981 12.076 -14.543 1.00 83.62 87 LEU A O 1
ATOM 710 N N . LEU A 1 88 ? -2.041 12.482 -15.607 1.00 86.31 88 LEU A N 1
ATOM 711 C CA . LEU A 1 88 ? -2.206 13.938 -15.653 1.00 86.31 88 LEU A CA 1
ATOM 712 C C . LEU A 1 88 ? -3.461 14.337 -16.454 1.00 86.31 88 LEU A C 1
ATOM 714 O O . LEU A 1 88 ? -4.220 15.202 -16.020 1.00 86.31 88 LEU A O 1
ATOM 718 N N . THR A 1 89 ? -3.767 13.654 -17.570 1.00 90.19 89 THR A N 1
ATOM 719 C CA . THR A 1 89 ? -5.031 13.894 -18.309 1.00 90.19 89 THR A CA 1
ATOM 720 C C . THR A 1 89 ? -6.289 13.507 -17.526 1.00 90.19 89 THR A C 1
ATOM 722 O O . THR A 1 89 ? -7.385 13.962 -17.852 1.00 90.19 89 THR A O 1
ATOM 725 N N . LYS A 1 90 ? -6.152 12.670 -16.492 1.00 84.06 90 LYS A N 1
ATOM 726 C CA . LYS A 1 90 ? -7.232 12.283 -15.573 1.00 84.06 90 LYS A CA 1
ATOM 727 C C . LYS A 1 90 ? -7.318 13.178 -14.341 1.00 84.06 90 LYS A C 1
ATOM 729 O O . LYS A 1 90 ? -7.983 12.807 -13.380 1.00 84.06 90 LYS A O 1
ATOM 734 N N . ASN A 1 91 ? -6.720 14.369 -14.406 1.00 83.25 91 ASN A N 1
ATOM 735 C CA . ASN A 1 91 ? -6.773 15.385 -13.358 1.00 83.25 91 ASN A CA 1
ATOM 736 C C . ASN A 1 91 ? -6.070 14.967 -12.052 1.00 83.25 91 ASN A C 1
ATOM 738 O O . ASN A 1 91 ? -6.378 15.487 -10.983 1.00 83.25 91 ASN A O 1
ATOM 742 N N . ILE A 1 92 ? -5.128 14.024 -12.139 1.00 82.75 92 ILE A N 1
ATOM 743 C CA . ILE A 1 92 ? -4.221 13.690 -11.039 1.00 82.75 92 ILE A CA 1
ATOM 744 C C . ILE A 1 92 ? -3.083 14.708 -11.062 1.00 82.75 92 ILE A C 1
ATOM 746 O O . ILE A 1 92 ? -2.527 14.984 -12.126 1.00 82.75 92 ILE A O 1
ATOM 750 N N . GLN A 1 93 ? -2.752 15.295 -9.913 1.00 85.56 93 GLN A N 1
ATOM 751 C CA . GLN A 1 93 ? -1.702 16.308 -9.842 1.00 85.56 93 GLN A CA 1
ATOM 752 C C . GLN A 1 93 ? -0.317 15.666 -9.940 1.00 85.56 93 GLN A C 1
ATOM 754 O O . GLN A 1 93 ? -0.085 14.578 -9.422 1.00 85.56 93 GLN A O 1
ATOM 759 N N . GLU A 1 94 ? 0.636 16.370 -10.550 1.00 85.44 94 GLU A N 1
ATOM 760 C CA . GLU A 1 94 ? 2.019 15.890 -10.680 1.00 85.44 94 GLU A CA 1
ATOM 761 C C . GLU A 1 94 ? 2.666 15.600 -9.315 1.00 85.44 94 GLU A C 1
ATOM 763 O O . GLU A 1 94 ? 3.356 14.598 -9.158 1.00 85.44 94 GLU A O 1
ATOM 768 N N . ASN A 1 95 ? 2.359 16.413 -8.299 1.00 87.06 95 ASN A N 1
ATOM 769 C CA . ASN A 1 95 ? 2.852 16.240 -6.926 1.00 87.06 95 ASN A CA 1
ATOM 770 C C . ASN A 1 95 ? 2.358 14.952 -6.246 1.00 87.06 95 ASN A C 1
ATOM 772 O O . ASN A 1 95 ? 2.932 14.532 -5.240 1.00 87.06 95 ASN A O 1
ATOM 776 N N . ASP A 1 96 ? 1.296 14.349 -6.775 1.00 84.75 96 ASP A N 1
ATOM 777 C CA . ASP A 1 96 ? 0.708 13.110 -6.274 1.00 84.75 96 ASP A CA 1
ATOM 778 C C . ASP A 1 96 ? 1.215 11.875 -7.042 1.00 84.75 96 ASP A C 1
ATOM 780 O O . ASP A 1 96 ? 0.826 10.749 -6.734 1.00 84.75 96 ASP A O 1
ATOM 784 N N . ILE A 1 97 ? 2.104 12.063 -8.027 1.00 85.25 97 ILE A N 1
ATOM 785 C CA . ILE A 1 97 ? 2.716 10.992 -8.815 1.00 85.25 97 ILE A CA 1
ATOM 786 C C . ILE A 1 97 ? 4.206 10.902 -8.473 1.00 85.25 97 ILE A C 1
ATOM 788 O O . ILE A 1 97 ? 4.982 11.824 -8.713 1.00 85.25 97 ILE A O 1
ATOM 792 N N . LYS A 1 98 ? 4.647 9.747 -7.975 1.00 87.12 98 LYS A N 1
ATOM 793 C CA . LYS A 1 98 ? 6.065 9.424 -7.775 1.00 87.12 98 LYS A CA 1
ATOM 794 C C . LYS A 1 98 ? 6.489 8.355 -8.767 1.00 87.12 98 LYS A C 1
ATOM 796 O O . LYS A 1 98 ? 5.773 7.386 -8.993 1.00 87.12 98 LYS A O 1
ATOM 801 N N . THR A 1 99 ? 7.675 8.498 -9.351 1.00 80.12 99 THR A N 1
ATOM 802 C CA . THR A 1 99 ? 8.234 7.477 -10.248 1.00 80.12 99 THR A CA 1
ATOM 803 C C . THR A 1 99 ? 9.586 7.010 -9.733 1.00 80.12 99 THR A C 1
ATOM 805 O O . THR A 1 99 ? 10.441 7.830 -9.413 1.00 80.12 99 THR A O 1
ATOM 808 N N . ASN A 1 100 ? 9.787 5.695 -9.660 1.00 78.69 100 ASN A N 1
ATOM 809 C CA . ASN A 1 100 ? 11.069 5.084 -9.306 1.00 78.69 100 ASN A CA 1
ATOM 810 C C . ASN A 1 100 ? 11.504 4.132 -10.419 1.00 78.69 100 ASN A C 1
ATOM 812 O O . ASN A 1 100 ? 10.667 3.506 -11.071 1.00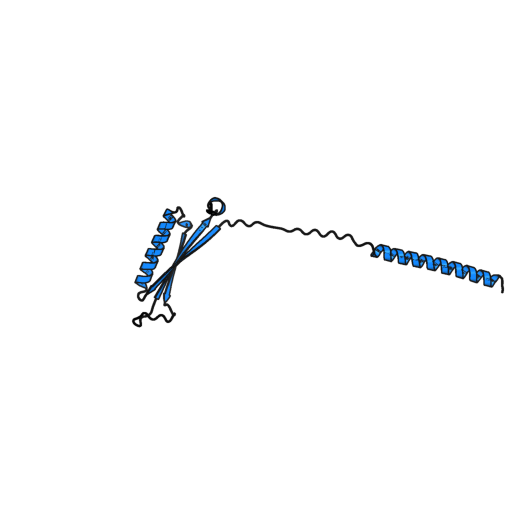 78.69 100 ASN A O 1
ATOM 816 N N . LYS A 1 101 ? 12.813 4.010 -10.644 1.00 69.12 101 LYS A N 1
ATOM 817 C CA . LYS A 1 101 ? 13.377 3.207 -11.737 1.00 69.12 101 LYS A CA 1
ATOM 818 C C . LYS A 1 101 ? 14.572 2.417 -11.238 1.00 69.12 101 LYS A C 1
ATOM 820 O O . LYS A 1 101 ? 15.462 3.012 -10.644 1.00 69.12 101 LYS A O 1
ATOM 825 N N . ASN A 1 102 ? 14.594 1.122 -11.536 1.00 66.50 102 ASN A N 1
ATOM 826 C CA . ASN A 1 102 ? 15.690 0.216 -11.212 1.00 66.50 102 ASN A CA 1
ATOM 827 C C . ASN A 1 102 ? 15.926 -0.738 -12.391 1.00 66.50 102 ASN A C 1
ATOM 829 O O . ASN A 1 102 ? 14.980 -1.272 -12.964 1.00 66.50 102 ASN A O 1
ATOM 833 N N . SER A 1 103 ? 17.186 -0.995 -12.728 1.00 61.62 103 SER A N 1
ATOM 834 C CA . SER A 1 103 ? 17.562 -1.995 -13.736 1.00 61.62 103 SER A CA 1
ATOM 835 C C . SER A 1 103 ? 18.527 -2.982 -13.101 1.00 61.62 103 SER A C 1
ATOM 837 O O . SER A 1 103 ? 19.447 -2.566 -12.397 1.00 61.62 103 SER A O 1
ATOM 839 N N . TYR A 1 104 ? 18.333 -4.274 -13.343 1.00 68.38 104 TYR A N 1
ATOM 840 C CA . TYR A 1 104 ? 19.205 -5.319 -12.820 1.00 68.38 104 TYR A CA 1
ATOM 841 C C . TYR A 1 104 ? 19.346 -6.471 -13.818 1.00 68.38 104 TYR A C 1
ATOM 843 O O . TYR A 1 104 ? 18.495 -6.701 -14.678 1.00 68.38 104 TYR A O 1
ATOM 851 N N . GLN A 1 105 ? 20.461 -7.191 -13.732 1.00 57.34 105 GLN A N 1
ATOM 852 C CA . GLN A 1 105 ? 20.664 -8.398 -14.526 1.00 57.34 105 GLN A CA 1
ATOM 853 C C . GLN A 1 105 ? 19.745 -9.506 -14.003 1.00 57.34 105 GLN A C 1
ATOM 855 O O . GLN A 1 105 ? 19.691 -9.737 -12.793 1.00 57.34 105 GLN A O 1
ATOM 860 N N . SER A 1 106 ? 19.009 -10.179 -14.893 1.00 62.25 106 SER A N 1
ATOM 861 C CA . SER A 1 106 ? 18.205 -11.329 -14.485 1.00 62.25 106 SER A CA 1
ATOM 862 C C . SER A 1 106 ? 19.137 -12.501 -14.215 1.00 62.25 106 SER A C 1
ATOM 864 O O . SER A 1 106 ? 19.872 -12.928 -15.100 1.00 62.25 106 SER A O 1
ATOM 866 N N . TYR A 1 107 ? 19.107 -13.028 -12.994 1.00 56.81 107 TYR A N 1
ATOM 867 C CA . TYR A 1 107 ? 19.803 -14.272 -12.650 1.00 56.81 107 TYR A CA 1
ATOM 868 C C . TYR A 1 107 ? 18.903 -15.505 -12.815 1.00 56.81 107 TYR A C 1
ATOM 870 O O . TYR A 1 107 ? 19.320 -16.621 -12.505 1.00 56.81 107 TYR A O 1
ATOM 878 N N . ASN A 1 108 ? 17.667 -15.322 -13.296 1.00 53.50 108 ASN A N 1
ATOM 879 C CA . ASN A 1 108 ? 16.836 -16.442 -13.714 1.00 53.50 108 ASN A CA 1
ATOM 880 C C . ASN A 1 108 ? 17.437 -17.023 -14.999 1.00 53.50 108 ASN A C 1
ATOM 882 O O . ASN A 1 108 ? 17.696 -16.288 -15.946 1.00 53.50 108 ASN A O 1
ATOM 886 N N . PHE A 1 109 ? 17.652 -18.341 -15.017 1.00 49.28 109 PHE A N 1
ATOM 887 C CA . PHE A 1 109 ? 18.251 -19.127 -16.108 1.00 49.28 109 PHE A CA 1
ATOM 888 C C . PHE A 1 109 ? 17.408 -19.162 -17.403 1.00 49.28 109 PHE A C 1
ATOM 890 O O . PHE A 1 109 ? 17.465 -20.129 -18.161 1.00 49.28 109 PHE A O 1
ATOM 897 N N . GLU A 1 110 ? 16.615 -18.130 -17.683 1.00 53.84 110 GLU A N 1
ATOM 898 C CA . GLU A 1 110 ? 16.017 -17.927 -18.997 1.00 53.84 110 GLU A CA 1
ATOM 899 C C . GLU A 1 110 ? 17.079 -17.313 -19.899 1.00 53.84 110 GLU A C 1
ATOM 901 O O . GLU A 1 110 ? 17.159 -16.110 -20.129 1.00 53.84 110 GLU A O 1
ATOM 906 N N . VAL A 1 111 ? 17.962 -18.190 -20.361 1.00 55.16 111 VAL A N 1
ATOM 907 C CA . VAL A 1 111 ? 18.855 -17.898 -21.468 1.00 55.16 111 VAL A CA 1
ATOM 908 C C . VAL A 1 111 ? 17.964 -17.556 -22.660 1.00 55.16 111 VAL A C 1
ATOM 910 O O . VAL A 1 111 ? 17.013 -18.293 -22.943 1.00 55.16 111 VAL A O 1
ATOM 913 N N . SER A 1 112 ? 18.242 -16.448 -23.356 1.00 58.25 112 SER A N 1
ATOM 914 C CA . SER A 1 112 ? 17.552 -16.170 -24.618 1.00 58.25 112 SER A CA 1
ATOM 915 C C . SER A 1 112 ? 17.663 -17.404 -25.526 1.00 58.25 112 SER A C 1
ATOM 917 O O . SER A 1 112 ? 18.593 -18.202 -25.375 1.00 58.25 112 SER A O 1
ATOM 919 N N . ALA A 1 113 ? 16.765 -17.580 -26.500 1.00 58.47 113 ALA A N 1
ATOM 920 C CA . ALA A 1 113 ? 16.811 -18.724 -27.427 1.00 58.47 113 ALA A CA 1
ATOM 921 C C . ALA A 1 113 ? 18.185 -18.925 -28.122 1.00 58.47 113 ALA A C 1
ATOM 923 O O . ALA A 1 113 ? 18.429 -19.968 -28.726 1.00 58.47 113 ALA A O 1
ATOM 924 N N . ASN A 1 114 ? 19.082 -17.939 -28.000 1.00 62.06 114 ASN A N 1
ATOM 925 C CA . ASN A 1 114 ? 20.375 -17.836 -28.649 1.00 62.06 114 ASN A CA 1
ATOM 926 C C . ASN A 1 114 ? 21.571 -17.952 -27.681 1.00 62.06 114 ASN A C 1
ATOM 928 O O . ASN A 1 114 ? 22.705 -17.824 -28.135 1.00 62.06 114 ASN A O 1
ATOM 932 N N . GLY A 1 115 ? 21.371 -18.163 -26.374 1.00 66.88 115 GLY A N 1
ATOM 933 C CA . GLY A 1 115 ? 22.493 -18.246 -25.425 1.00 66.88 115 GLY A CA 1
ATOM 934 C C . GLY A 1 115 ? 22.848 -16.942 -24.694 1.00 66.88 115 GLY A C 1
ATOM 935 O O . GLY A 1 115 ? 23.816 -16.931 -23.939 1.00 66.88 115 GLY A O 1
ATOM 936 N N . GLU A 1 116 ? 22.125 -15.844 -24.931 1.00 68.25 116 GLU A N 1
ATOM 937 C CA . GLU A 1 116 ? 22.505 -14.510 -24.438 1.00 68.25 116 GLU A CA 1
ATOM 938 C C . GLU A 1 116 ? 21.925 -14.212 -23.048 1.00 68.25 116 GLU A C 1
ATOM 940 O O . GLU A 1 116 ? 20.827 -14.664 -22.704 1.00 68.25 116 GLU A O 1
ATOM 945 N N . GLU A 1 117 ? 22.664 -13.420 -22.264 1.00 69.12 117 GLU A N 1
ATOM 946 C CA . GLU A 1 117 ? 22.223 -12.926 -20.958 1.00 69.12 117 GLU A CA 1
ATOM 947 C C . GLU A 1 117 ? 20.999 -12.012 -21.105 1.00 69.12 117 GLU A C 1
ATOM 949 O O . GLU A 1 117 ? 20.968 -11.108 -21.943 1.00 69.12 117 GLU A O 1
ATOM 954 N N . VAL A 1 118 ? 19.988 -12.234 -20.264 1.00 74.56 118 VAL A N 1
ATOM 955 C CA . VAL A 1 118 ? 18.762 -11.433 -20.240 1.00 74.56 118 VAL A CA 1
ATOM 956 C C . VAL A 1 118 ? 18.834 -10.415 -19.103 1.00 74.56 118 VAL A C 1
ATOM 958 O O . VAL A 1 118 ? 19.060 -10.745 -17.938 1.00 74.56 118 VAL A O 1
ATOM 961 N N . PHE A 1 119 ? 18.609 -9.149 -19.437 1.00 73.25 119 PHE A N 1
ATOM 962 C CA . PHE A 1 119 ? 18.512 -8.047 -18.488 1.00 73.25 119 PHE A CA 1
ATOM 963 C C . PHE A 1 119 ? 17.051 -7.699 -18.233 1.00 73.25 119 PHE A C 1
ATOM 965 O O . PHE A 1 119 ? 16.230 -7.714 -19.152 1.00 73.25 119 PHE A O 1
ATOM 972 N N . VAL A 1 120 ? 16.742 -7.348 -16.984 1.00 73.25 120 VAL A N 1
ATOM 973 C CA . VAL A 1 120 ? 15.413 -6.907 -16.559 1.00 73.25 120 VAL A CA 1
ATOM 974 C C . VAL A 1 120 ? 15.487 -5.425 -16.205 1.00 73.25 120 VAL A C 1
ATOM 976 O O . VAL A 1 120 ? 16.205 -4.999 -15.297 1.00 73.25 120 VAL A O 1
ATOM 979 N N . SER A 1 121 ? 14.703 -4.621 -16.911 1.00 73.19 121 SER A N 1
ATOM 980 C CA . SER A 1 121 ? 14.494 -3.213 -16.592 1.00 73.19 121 SER A CA 1
ATOM 981 C C . SER A 1 121 ? 13.123 -3.037 -15.957 1.00 73.19 121 SER A C 1
ATOM 983 O O . SER A 1 121 ? 12.116 -3.485 -16.510 1.00 73.19 121 SER A O 1
ATOM 985 N N . GLN A 1 122 ? 13.074 -2.354 -14.813 1.00 75.50 122 GLN A N 1
ATOM 986 C CA . GLN A 1 122 ? 11.843 -2.072 -14.084 1.00 75.50 122 GLN A CA 1
ATOM 987 C C . GLN A 1 122 ? 11.650 -0.575 -13.831 1.00 75.50 122 GLN A C 1
ATOM 989 O O . GLN A 1 122 ? 12.549 0.168 -13.434 1.00 75.50 122 GLN A O 1
ATOM 994 N N . GLY A 1 123 ? 10.417 -0.133 -14.024 1.00 72.44 123 GLY A N 1
ATOM 995 C CA . GLY A 1 123 ? 9.919 1.162 -13.596 1.00 72.44 123 GLY A CA 1
ATOM 996 C C . GLY A 1 123 ? 8.717 0.967 -12.688 1.00 72.44 123 GLY A C 1
ATOM 997 O O . GLY A 1 123 ? 7.971 -0.000 -12.825 1.00 72.44 123 GLY A O 1
ATOM 998 N N . SER A 1 124 ? 8.509 1.897 -11.770 1.00 76.12 124 SER A N 1
ATOM 999 C CA . SER A 1 124 ? 7.296 1.962 -10.966 1.00 76.12 124 SER A CA 1
ATOM 1000 C C . SER A 1 124 ? 6.746 3.377 -10.945 1.00 76.12 124 SER A C 1
ATOM 1002 O O . SER A 1 124 ? 7.496 4.354 -11.030 1.00 76.12 124 SER A O 1
ATOM 1004 N N . ILE A 1 125 ? 5.424 3.460 -10.867 1.00 82.12 125 ILE A N 1
ATOM 1005 C CA . ILE A 1 125 ? 4.661 4.699 -10.785 1.00 82.12 125 ILE A CA 1
ATOM 1006 C C . ILE A 1 125 ? 3.740 4.541 -9.588 1.00 82.12 125 ILE A C 1
ATOM 1008 O O . ILE A 1 125 ? 2.822 3.727 -9.615 1.00 82.12 125 ILE A O 1
ATOM 1012 N N . GLU A 1 126 ? 4.008 5.288 -8.533 1.00 83.25 126 GLU A N 1
ATOM 1013 C CA . GLU A 1 126 ? 3.138 5.397 -7.376 1.00 83.25 126 GLU A CA 1
ATOM 1014 C C . GLU A 1 126 ? 2.249 6.627 -7.549 1.00 83.25 126 GLU A C 1
ATOM 1016 O O . GLU A 1 126 ? 2.730 7.716 -7.853 1.00 83.25 126 GLU A O 1
ATOM 1021 N N . VAL A 1 127 ? 0.947 6.442 -7.363 1.00 82.00 127 VAL A N 1
ATOM 1022 C CA . VAL A 1 127 ? -0.054 7.505 -7.413 1.00 82.00 127 VAL A CA 1
ATOM 1023 C C . VAL A 1 127 ? -0.751 7.571 -6.068 1.00 82.00 127 VAL A C 1
ATOM 1025 O O . VAL A 1 127 ? -1.360 6.584 -5.658 1.00 82.00 127 VAL A O 1
ATOM 1028 N N . THR A 1 128 ? -0.686 8.720 -5.403 1.00 82.81 128 THR A N 1
ATOM 1029 C CA . THR A 1 128 ? -1.311 8.953 -4.100 1.00 82.81 128 THR A CA 1
ATOM 1030 C C . THR A 1 128 ? -2.615 9.728 -4.268 1.00 82.81 128 THR A C 1
ATOM 1032 O O . THR A 1 128 ? -2.643 10.835 -4.786 1.00 82.81 128 THR A O 1
ATOM 1035 N N . PHE A 1 129 ? -3.717 9.162 -3.797 1.00 80.00 129 PHE A N 1
ATOM 1036 C CA . PHE A 1 129 ? -5.023 9.803 -3.754 1.00 80.00 129 PHE A CA 1
ATOM 1037 C C . PHE A 1 129 ? -5.263 10.338 -2.348 1.00 80.00 129 PHE A C 1
ATOM 1039 O O . PHE A 1 129 ? -5.257 9.566 -1.390 1.00 80.00 129 PHE A O 1
ATOM 1046 N N . LYS A 1 130 ? -5.491 11.647 -2.238 1.00 77.25 130 LYS A N 1
ATOM 1047 C CA . LYS A 1 130 ? -5.900 12.324 -1.000 1.00 77.25 130 LYS A CA 1
ATOM 1048 C C . LYS A 1 130 ? -7.409 12.550 -1.016 1.00 77.25 130 LYS A C 1
ATOM 1050 O O . LYS A 1 130 ? -8.012 12.631 -2.087 1.00 77.25 130 LYS A O 1
ATOM 1055 N N . ASP A 1 131 ? -8.024 12.642 0.159 1.00 68.81 131 ASP A N 1
ATOM 1056 C CA . ASP A 1 131 ? -9.457 12.937 0.320 1.00 68.81 131 ASP A CA 1
ATOM 1057 C C . ASP A 1 131 ? -10.383 11.945 -0.405 1.00 68.81 131 ASP A C 1
ATOM 1059 O O . ASP A 1 131 ? -11.401 12.297 -1.008 1.00 68.81 131 ASP A O 1
ATOM 1063 N N . ILE A 1 132 ? -10.040 10.662 -0.309 1.00 67.00 132 ILE A N 1
ATOM 1064 C CA . ILE A 1 132 ? -10.744 9.521 -0.915 1.00 67.00 132 ILE A CA 1
ATOM 1065 C C . ILE A 1 132 ? -12.252 9.565 -0.669 1.00 67.00 132 ILE A C 1
ATOM 1067 O O . ILE A 1 132 ? -13.029 9.260 -1.567 1.00 67.00 132 ILE A O 1
ATOM 1071 N N . GLN A 1 133 ? -12.694 9.998 0.513 1.00 62.06 133 GLN A N 1
ATOM 1072 C CA . GLN A 1 133 ? -14.120 10.041 0.844 1.00 62.06 133 GLN A CA 1
ATOM 1073 C C . GLN A 1 133 ? -14.929 11.074 0.048 1.00 62.06 133 GLN A C 1
ATOM 1075 O O . GLN A 1 133 ? -16.130 10.878 -0.110 1.00 62.06 133 GLN A O 1
ATOM 1080 N N . ASN A 1 134 ? -14.302 12.143 -0.452 1.00 56.34 134 ASN A N 1
ATOM 1081 C CA . ASN A 1 134 ? -14.990 13.173 -1.236 1.00 56.34 134 ASN A CA 1
ATOM 1082 C C . ASN A 1 134 ? -14.943 12.900 -2.748 1.00 56.34 134 ASN A C 1
ATOM 1084 O O . ASN A 1 134 ? -15.730 13.485 -3.485 1.00 56.34 134 ASN A O 1
ATOM 1088 N N . ASN A 1 135 ? -14.041 12.022 -3.202 1.00 50.59 135 ASN A N 1
ATOM 1089 C CA . ASN A 1 135 ? -13.759 11.799 -4.626 1.00 50.59 135 ASN A CA 1
ATOM 1090 C C . ASN A 1 135 ? -14.028 10.367 -5.121 1.00 50.59 135 ASN A C 1
ATOM 1092 O O . ASN A 1 135 ? -14.017 10.133 -6.328 1.00 50.59 135 ASN A O 1
ATOM 1096 N N . LEU A 1 136 ? -14.288 9.402 -4.233 1.00 50.66 136 LEU A N 1
ATOM 1097 C CA . LEU A 1 136 ? -14.719 8.056 -4.615 1.00 50.66 136 LEU A CA 1
ATOM 1098 C C . LEU A 1 136 ? -16.242 7.934 -4.568 1.00 50.66 136 LEU A C 1
ATOM 1100 O O . LEU A 1 136 ? -16.812 7.285 -3.693 1.00 50.66 136 LEU A O 1
ATOM 1104 N N . GLU A 1 137 ? -16.902 8.464 -5.596 1.00 48.94 137 GLU A N 1
ATOM 1105 C CA . GLU A 1 137 ? -18.104 7.802 -6.101 1.00 48.94 137 GLU A CA 1
ATOM 1106 C C . GLU A 1 137 ? -17.656 6.493 -6.761 1.00 48.94 137 GLU A C 1
ATOM 1108 O O . GLU A 1 137 ? -17.431 6.404 -7.967 1.00 48.94 137 GLU A O 1
ATOM 1113 N N . LEU A 1 138 ? -17.439 5.463 -5.941 1.00 45.06 138 LEU A N 1
ATOM 1114 C CA . LEU A 1 138 ? -17.273 4.111 -6.452 1.00 45.06 138 LEU A CA 1
ATOM 1115 C C . LEU A 1 138 ? -18.571 3.737 -7.177 1.00 45.06 138 LEU A C 1
ATOM 1117 O O . LEU A 1 138 ? -19.630 3.764 -6.543 1.00 45.06 138 LEU A O 1
ATOM 1121 N N . PRO A 1 139 ? -18.530 3.361 -8.468 1.00 40.25 139 PRO A N 1
ATOM 1122 C CA . PRO A 1 139 ? -19.680 2.764 -9.118 1.00 40.25 139 PRO A CA 1
ATOM 1123 C C . PRO A 1 139 ? -19.918 1.399 -8.466 1.00 40.25 139 PRO A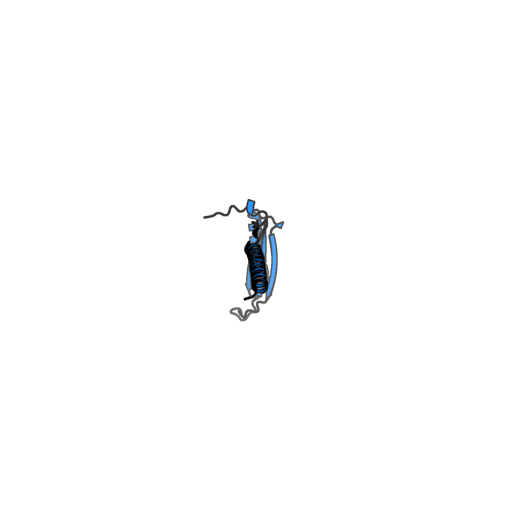 C 1
ATOM 1125 O O . PRO A 1 139 ? -19.342 0.392 -8.871 1.00 40.25 139 PRO A O 1
ATOM 1128 N N . MET A 1 140 ? -20.741 1.367 -7.419 1.00 38.59 140 MET A N 1
ATOM 1129 C CA . MET A 1 140 ? -21.317 0.123 -6.929 1.00 38.59 140 MET A CA 1
ATOM 1130 C C . MET A 1 140 ? -22.308 -0.360 -7.992 1.00 38.59 140 MET A C 1
ATOM 1132 O O . MET A 1 140 ? -23.380 0.221 -8.162 1.00 38.59 140 MET A O 1
ATOM 1136 N N . LYS A 1 141 ? -21.902 -1.383 -8.746 1.00 35.75 141 LYS A N 1
ATOM 1137 C CA . LYS A 1 141 ? -22.802 -2.277 -9.478 1.00 35.75 141 LYS A CA 1
ATOM 1138 C C . LYS A 1 141 ? -22.991 -3.550 -8.674 1.00 35.75 141 LYS A C 1
ATOM 1140 O O . LYS A 1 141 ? -21.973 -4.038 -8.137 1.00 35.75 141 LYS A O 1
#

Radius of gyration: 45.24 Å; chains: 1; bounding box: 54×53×127 Å

Secondary structure (DSSP, 8-state):
--HHHHHHHHHHHHHHHHHHHHHHHHHHHHHHHHSS------------------EEEEEEEEEEEES-HHHHHHHHHHHHHHHHHHHHHTT--GGGEEEEEEEEE--SS---TTSPPPEEEEEEEEEEEE-HHHH------

pLDDT: mean 74.13, std 13.24, range [35.75, 93.44]

Foldseek 3Di:
DDPVVVVVVVVVVVVVVVVVVVVVVVVVVVCVVVVPPPPDDDDDDDDDDDDDDQKDKDKDKDKDKDQDQVVRQVVQVVVQVVVLVVVVVVVQDPVQKDKDWDKDFDPPPCQDPVRGTMIMTMMMIMGMDGRCVVPDPPPDD

Sequence (141 aa):
MSKKLTWFITIFAAFTISLFLILILLFGYNVYRNSNPLSQVTVEGVASQKIKYDEASIIYYVQKEGVNTKEQNDQVNIIVKKVTDYLLTKNIQENDIKTNKNSYQSYNFEVSANGEEVFVSQGSIEVTFKDIQNNLELPMK